Protein AF-A0A954K3K3-F1 (afdb_monomer_lite)

Secondary structure (DSSP, 8-state):
------HHHHHHHHHHHHHHHHHHHHHHHHHHS--SSHHHHHHHHHHTTS----HHHHHHHHHHHHHT---HHHHHHHHHHHHHHHHHHHHHHHHTT-SEETTEE-HHHHT-HHHHHHHHHHHHHHHHHHHHTSS-HHHHHHHHHHHHHHHHHHH-

Sequence (156 aa):
MGDHLTTHDLLARVEELIGGELEQAERVFLSEVSSKHPYVHDVLQHITRFQGKRLRPILLLLSAAATGGIKDSHYVLASVVEMIHLATLVHDDVLDDALIRRHVATVNSRWNNETSVLVGDFLFTHAFHLSASLGDARACRLIGRATNLVCEGELA

pLDDT: mean 93.84, std 7.5, range [43.03, 98.31]

Foldseek 3Di:
DDDPQDPVNVLVVLCVPQVVVVVLLVVLLVVLLADPPVVSRVLSVQLPVLDDPLVQLSVQQVVQCVPPHDDPLSSLLSSLRVLLVSLVVLLVCLVVVPQDHPNGGHPCNVPRNVRSNVSSVVSNVSSLVSCVVPPDCPSSVVVVVVSVVVVVVVVD

Radius of gyration: 16.57 Å; chains: 1; bounding box: 44×44×37 Å

Structure (mmCIF, N/CA/C/O backbone):
data_AF-A0A954K3K3-F1
#
_entry.id   AF-A0A954K3K3-F1
#
loop_
_atom_site.group_PDB
_atom_site.id
_atom_site.type_symbol
_atom_site.label_atom_id
_atom_site.label_alt_id
_atom_site.label_comp_id
_atom_site.label_asym_id
_atom_site.label_entity_id
_atom_site.label_seq_id
_atom_site.pdbx_PDB_ins_code
_atom_site.Cartn_x
_atom_site.Cartn_y
_atom_site.Cartn_z
_atom_site.occupancy
_atom_site.B_iso_or_equiv
_atom_site.auth_seq_id
_atom_site.auth_comp_id
_atom_site.auth_asym_id
_atom_site.auth_atom_id
_atom_site.pdbx_PDB_model_num
ATOM 1 N N . MET A 1 1 ? -25.197 30.707 -3.284 1.00 43.03 1 MET A N 1
ATOM 2 C CA . MET A 1 1 ? -23.811 30.962 -3.719 1.00 43.03 1 MET A CA 1
ATOM 3 C C . MET A 1 1 ? -22.973 29.929 -2.995 1.00 43.03 1 MET A C 1
ATOM 5 O O . MET A 1 1 ? -22.750 30.087 -1.805 1.00 43.03 1 MET A O 1
ATOM 9 N N . GLY A 1 2 ? -22.777 28.770 -3.627 1.00 53.44 2 GLY A N 1
ATOM 10 C CA . GLY A 1 2 ? -22.169 27.612 -2.973 1.00 53.44 2 GLY A CA 1
ATOM 11 C C . GLY A 1 2 ? -20.695 27.890 -2.745 1.00 53.44 2 GLY A C 1
ATOM 12 O O . GLY A 1 2 ? -19.994 28.221 -3.695 1.00 53.44 2 GLY A O 1
ATOM 13 N N . ASP A 1 3 ? -20.268 27.813 -1.494 1.00 62.72 3 ASP A N 1
ATOM 14 C CA . ASP A 1 3 ? -18.866 27.933 -1.125 1.00 62.72 3 ASP A CA 1
ATOM 15 C C . ASP A 1 3 ? -18.119 26.761 -1.778 1.00 62.72 3 ASP A C 1
ATOM 17 O O . ASP A 1 3 ? -18.351 25.592 -1.450 1.00 62.72 3 ASP A O 1
ATOM 21 N N . HIS A 1 4 ? -17.330 27.043 -2.814 1.00 73.25 4 HIS A N 1
ATOM 22 C CA . HIS A 1 4 ? -16.598 26.008 -3.531 1.00 73.25 4 HIS A CA 1
ATOM 23 C C . HIS A 1 4 ? -15.397 25.600 -2.679 1.00 73.25 4 HIS A C 1
ATOM 25 O O . HIS A 1 4 ? -14.363 26.259 -2.727 1.00 73.25 4 HIS A O 1
ATOM 31 N N . LEU A 1 5 ? -15.529 24.510 -1.913 1.00 75.44 5 LEU A N 1
ATOM 32 C CA . LEU A 1 5 ? -14.395 23.911 -1.206 1.00 75.44 5 LEU A CA 1
ATOM 33 C C . LEU A 1 5 ? -13.268 23.610 -2.197 1.00 75.44 5 LEU A C 1
ATOM 35 O O . LEU A 1 5 ? -13.447 22.848 -3.153 1.00 75.44 5 LEU A O 1
ATOM 39 N N . THR A 1 6 ? -12.095 24.182 -1.949 1.00 85.25 6 THR A N 1
ATOM 40 C CA . THR A 1 6 ? -10.897 23.862 -2.717 1.00 85.25 6 THR A CA 1
ATOM 41 C C . THR A 1 6 ? -10.311 22.522 -2.256 1.00 85.25 6 THR A C 1
ATOM 43 O O . THR A 1 6 ? -10.630 22.000 -1.186 1.00 85.25 6 THR A O 1
ATOM 46 N N . THR A 1 7 ? -9.406 21.938 -3.052 1.00 79.19 7 THR A N 1
ATOM 47 C CA . THR A 1 7 ? -8.655 20.740 -2.622 1.00 79.19 7 THR A CA 1
ATOM 48 C C . THR A 1 7 ? -7.848 21.004 -1.350 1.00 79.19 7 THR A C 1
ATOM 50 O O . THR A 1 7 ? -7.714 20.108 -0.521 1.00 79.19 7 THR A O 1
ATOM 53 N N . HIS A 1 8 ? -7.334 22.224 -1.189 1.00 82.06 8 HIS A N 1
ATOM 54 C CA . HIS A 1 8 ? -6.611 22.631 0.009 1.00 82.06 8 HIS A CA 1
ATOM 55 C C . HIS A 1 8 ? -7.526 22.603 1.241 1.00 82.06 8 HIS A C 1
ATOM 57 O O . HIS A 1 8 ? -7.167 22.010 2.254 1.00 82.06 8 HIS A O 1
ATOM 63 N N . ASP A 1 9 ? -8.742 23.142 1.125 1.00 86.88 9 ASP A N 1
ATOM 64 C CA . ASP A 1 9 ? -9.713 23.160 2.229 1.00 86.88 9 ASP A CA 1
ATOM 65 C C . ASP A 1 9 ? -10.150 21.748 2.626 1.00 86.88 9 ASP A C 1
ATOM 67 O O . ASP A 1 9 ? -10.326 21.447 3.804 1.00 86.88 9 ASP A O 1
ATOM 71 N N . LEU A 1 10 ? -10.293 20.849 1.649 1.00 85.62 10 LEU A N 1
ATOM 72 C CA . LEU A 1 10 ? -10.601 19.446 1.920 1.00 85.62 10 LEU A CA 1
ATOM 73 C C . LEU A 1 10 ? -9.469 18.741 2.670 1.00 85.62 10 LEU A C 1
ATOM 75 O O . LEU A 1 10 ? -9.749 18.009 3.615 1.00 85.62 10 LEU A O 1
ATOM 79 N N . LEU A 1 11 ? -8.212 18.958 2.277 1.00 84.62 11 LEU A N 1
ATOM 80 C CA . LEU A 1 11 ? -7.063 18.352 2.954 1.00 84.62 11 LEU A CA 1
ATOM 81 C C . LEU A 1 11 ? -6.908 18.878 4.383 1.00 84.62 11 LEU A C 1
ATOM 83 O O . LEU A 1 11 ? -6.739 18.071 5.290 1.00 84.62 11 LEU A O 1
ATOM 87 N N . ALA A 1 12 ? -7.071 20.186 4.593 1.00 88.06 12 ALA A N 1
ATOM 88 C CA . ALA A 1 12 ? -7.044 20.777 5.930 1.00 88.06 12 ALA A CA 1
ATOM 89 C C . ALA A 1 12 ? -8.122 20.168 6.845 1.00 88.06 12 ALA A C 1
ATOM 91 O O . ALA A 1 12 ? -7.851 19.834 7.994 1.00 88.06 12 ALA A O 1
ATOM 92 N N . ARG A 1 13 ? -9.333 19.939 6.319 1.00 91.56 13 ARG A N 1
ATOM 93 C CA . ARG A 1 13 ? -10.409 19.271 7.073 1.00 91.56 13 ARG A CA 1
ATOM 94 C C . ARG A 1 13 ? -10.115 17.802 7.360 1.00 91.56 13 ARG A C 1
ATOM 96 O O . ARG A 1 13 ? -10.507 17.300 8.405 1.00 91.56 13 ARG A O 1
ATOM 103 N N . VAL A 1 14 ? -9.464 17.091 6.440 1.00 91.31 14 VAL A N 1
ATOM 104 C CA . VAL A 1 14 ? -9.024 15.708 6.691 1.00 91.31 14 VAL A CA 1
ATOM 105 C C . VAL A 1 14 ? -7.995 15.678 7.817 1.00 91.31 14 VAL A C 1
ATOM 107 O O . VAL A 1 14 ? -8.103 14.842 8.709 1.00 91.31 14 VAL A O 1
ATOM 110 N N . GLU A 1 15 ? -7.034 16.596 7.790 1.00 89.50 15 GLU A N 1
ATOM 111 C CA . GLU A 1 15 ? -5.994 16.710 8.811 1.00 89.50 15 GLU A CA 1
ATOM 112 C C . GLU A 1 15 ? -6.582 17.051 10.187 1.00 89.50 15 GLU A C 1
ATOM 114 O O . GLU A 1 15 ? -6.216 16.427 11.179 1.00 89.50 15 GLU A O 1
ATOM 119 N N . GLU A 1 16 ? -7.573 17.944 10.243 1.00 93.38 16 GLU A N 1
ATOM 120 C CA . GLU A 1 16 ? -8.317 18.251 11.471 1.00 93.38 16 GLU A CA 1
ATOM 121 C C . GLU A 1 16 ? -9.074 17.032 12.028 1.00 93.38 16 GLU A C 1
ATOM 123 O O . GLU A 1 16 ? -9.115 16.828 13.240 1.00 93.38 16 GLU A O 1
ATOM 128 N N . LEU A 1 17 ? -9.680 16.216 11.158 1.00 94.31 17 LEU A N 1
ATOM 129 C CA . LEU A 1 17 ? -10.541 15.105 11.575 1.00 94.31 17 LEU A CA 1
ATOM 130 C C . LEU A 1 17 ? -9.778 13.837 11.964 1.00 94.31 17 LEU A C 1
ATOM 132 O O . LEU A 1 17 ? -10.229 13.128 12.860 1.00 94.31 17 LEU A O 1
ATOM 136 N N . ILE A 1 18 ? -8.709 13.503 11.234 1.00 96.31 18 ILE A N 1
ATOM 137 C CA . ILE A 1 18 ? -8.008 12.214 11.355 1.00 96.31 18 ILE A CA 1
ATOM 138 C C . ILE A 1 18 ? -6.479 12.332 11.232 1.00 96.31 18 ILE A C 1
ATOM 140 O O . ILE A 1 18 ? -5.813 11.358 10.876 1.00 96.31 18 ILE A O 1
ATOM 144 N N . GLY A 1 19 ? -5.894 13.514 11.458 1.00 95.56 19 GLY A N 1
ATOM 145 C CA . GLY A 1 19 ? -4.451 13.734 11.299 1.00 95.56 19 GLY A CA 1
ATOM 146 C C . GLY A 1 19 ? -3.599 12.786 12.149 1.00 95.56 19 GLY A C 1
ATOM 147 O O . GLY A 1 19 ? -2.706 12.119 11.627 1.00 95.56 19 GLY A O 1
ATOM 148 N N . GLY A 1 20 ? -3.926 12.639 13.436 1.00 96.94 20 GLY A N 1
ATOM 149 C CA . GLY A 1 20 ? -3.202 11.733 14.338 1.00 96.94 20 GLY A CA 1
ATOM 150 C C . GLY A 1 20 ? -3.337 10.257 13.943 1.00 96.94 20 GLY A C 1
ATOM 151 O O . GLY A 1 20 ? -2.386 9.479 14.039 1.00 96.94 20 GLY A O 1
ATOM 152 N N . GLU A 1 21 ? -4.505 9.869 13.443 1.00 97.81 21 GLU A N 1
ATOM 153 C CA . GLU A 1 21 ? -4.800 8.526 12.954 1.00 97.81 21 GLU A CA 1
ATOM 154 C C . GLU A 1 21 ? -4.080 8.216 11.640 1.00 97.81 21 GLU A C 1
ATOM 156 O O . GLU A 1 21 ? -3.617 7.089 11.447 1.00 97.81 21 GLU A O 1
ATOM 161 N N . LEU A 1 22 ? -3.930 9.208 10.759 1.00 96.31 22 LEU A N 1
ATOM 162 C CA . LEU A 1 22 ? -3.123 9.089 9.546 1.00 96.31 22 LEU A CA 1
ATOM 163 C C . LEU A 1 22 ? -1.648 8.906 9.877 1.00 96.31 22 LEU A C 1
ATOM 165 O O . LEU A 1 22 ? -1.009 8.026 9.303 1.00 96.31 22 LEU A O 1
ATOM 169 N N . GLU A 1 23 ? -1.114 9.667 10.831 1.00 96.50 23 GLU A N 1
ATOM 170 C CA . GLU A 1 23 ? 0.257 9.459 11.296 1.00 96.50 23 GLU A CA 1
ATOM 171 C C . GLU A 1 23 ? 0.450 8.066 11.903 1.00 96.50 23 GLU A C 1
ATOM 173 O O . GLU A 1 23 ? 1.482 7.428 11.692 1.00 96.50 23 GLU A O 1
ATOM 178 N N . GLN A 1 24 ? -0.538 7.566 12.651 1.00 98.00 24 GLN A N 1
ATOM 179 C CA . GLN A 1 24 ? -0.481 6.221 13.215 1.00 98.00 24 GLN A CA 1
ATOM 180 C C . GLN A 1 24 ? -0.509 5.148 12.120 1.00 98.00 24 GLN A C 1
ATOM 182 O O . GLN A 1 24 ? 0.276 4.202 12.180 1.00 98.00 24 GLN A O 1
ATOM 187 N N . ALA A 1 25 ? -1.357 5.303 11.102 1.00 97.50 25 ALA A N 1
ATOM 188 C CA . ALA A 1 25 ? -1.380 4.412 9.947 1.00 97.50 25 ALA A CA 1
ATOM 189 C C . ALA A 1 25 ? -0.064 4.463 9.151 1.00 97.50 25 ALA A C 1
ATOM 191 O O . ALA A 1 25 ? 0.434 3.416 8.744 1.00 97.50 25 ALA A O 1
ATOM 192 N N . GLU A 1 26 ? 0.538 5.644 8.980 1.00 95.75 26 GLU A N 1
ATOM 193 C CA . GLU A 1 26 ? 1.841 5.806 8.322 1.00 95.75 26 GLU A CA 1
ATOM 194 C C . GLU A 1 26 ? 2.956 5.119 9.122 1.00 95.75 26 GLU A C 1
ATOM 196 O O . GLU A 1 26 ? 3.796 4.437 8.540 1.00 95.75 26 GLU A O 1
ATOM 201 N N . ARG A 1 27 ? 2.943 5.213 10.460 1.00 97.25 27 ARG A N 1
ATOM 202 C CA . ARG A 1 27 ? 3.890 4.475 11.312 1.00 97.25 27 ARG A CA 1
ATOM 203 C C . ARG A 1 27 ? 3.780 2.966 11.108 1.00 97.25 27 ARG A C 1
ATOM 205 O O . ARG A 1 27 ? 4.808 2.314 10.948 1.00 97.25 27 ARG A O 1
ATOM 212 N N . VAL A 1 28 ? 2.556 2.430 11.071 1.00 97.75 28 VAL A N 1
ATOM 213 C CA . VAL A 1 28 ? 2.317 1.006 10.783 1.00 97.75 28 VAL A CA 1
ATOM 214 C C . VAL A 1 28 ? 2.804 0.658 9.375 1.00 97.75 28 VAL A C 1
ATOM 216 O O . VAL A 1 28 ? 3.533 -0.311 9.198 1.00 97.75 28 VAL A O 1
ATOM 219 N N . PHE A 1 29 ? 2.477 1.469 8.370 1.00 97.25 29 PHE A N 1
ATOM 220 C CA . PHE A 1 29 ? 2.935 1.261 6.996 1.00 97.25 29 PHE A CA 1
ATOM 221 C C . PHE A 1 29 ? 4.461 1.200 6.892 1.00 97.25 29 PHE A C 1
ATOM 223 O O . PHE A 1 29 ? 5.002 0.238 6.355 1.00 97.25 29 PHE A O 1
ATOM 230 N N . LEU A 1 30 ? 5.172 2.175 7.455 1.00 95.81 30 LEU A N 1
ATOM 231 C CA . LEU A 1 30 ? 6.631 2.215 7.395 1.00 95.81 30 LEU A CA 1
ATOM 232 C C . LEU A 1 30 ? 7.287 1.067 8.173 1.00 95.81 30 LEU A C 1
ATOM 234 O O . LEU A 1 30 ? 8.336 0.580 7.750 1.00 95.81 30 LEU A O 1
ATOM 238 N N . SER A 1 31 ? 6.688 0.607 9.279 1.00 96.00 31 SER A N 1
ATOM 239 C CA . SER A 1 31 ? 7.202 -0.568 9.991 1.00 96.00 31 SER A CA 1
ATOM 240 C C . SER A 1 31 ? 7.018 -1.858 9.192 1.00 96.00 31 SER A C 1
ATOM 242 O O . SER A 1 31 ? 7.912 -2.704 9.191 1.00 96.00 31 SER A O 1
ATOM 244 N N . GLU A 1 32 ? 5.895 -1.988 8.484 1.00 96.31 32 GLU A N 1
ATOM 245 C CA . GLU A 1 32 ? 5.563 -3.182 7.702 1.00 96.31 32 GLU A CA 1
ATOM 246 C C . GLU A 1 32 ? 6.286 -3.225 6.349 1.00 96.31 32 GLU A C 1
ATOM 248 O O . GLU A 1 32 ? 6.648 -4.295 5.864 1.00 96.31 32 GLU A O 1
ATOM 253 N N . VAL A 1 33 ? 6.583 -2.066 5.758 1.00 95.25 33 VAL A N 1
ATOM 254 C CA . VAL A 1 33 ? 7.369 -1.934 4.521 1.00 95.25 33 VAL A CA 1
ATOM 255 C C . VAL A 1 33 ? 8.859 -1.839 4.867 1.00 95.25 33 VAL A C 1
ATOM 257 O O . VAL A 1 33 ? 9.577 -0.903 4.513 1.00 95.25 33 VAL A O 1
ATOM 260 N N . SER A 1 34 ? 9.344 -2.840 5.601 1.00 93.88 34 SER A N 1
ATOM 261 C CA . SER A 1 34 ? 10.745 -2.955 5.991 1.00 93.88 34 SER A CA 1
ATOM 262 C C . SER A 1 34 ? 11.219 -4.409 5.955 1.00 93.88 34 SER A C 1
ATOM 264 O O . SER A 1 34 ? 10.444 -5.353 6.070 1.00 93.88 34 SER A O 1
ATOM 266 N N . SER A 1 35 ? 12.524 -4.609 5.766 1.00 94.56 35 SER A N 1
ATOM 267 C CA . SER A 1 35 ? 13.141 -5.938 5.782 1.00 94.56 35 SER A CA 1
ATOM 268 C C . SER A 1 35 ? 14.497 -5.897 6.474 1.00 94.56 35 SER A C 1
ATOM 270 O O . SER A 1 35 ? 15.195 -4.884 6.434 1.00 94.56 35 SER A O 1
ATOM 272 N N . LYS A 1 36 ? 14.881 -7.019 7.096 1.00 94.50 36 LYS A N 1
ATOM 273 C CA . LYS A 1 36 ? 16.234 -7.233 7.640 1.00 94.50 36 LYS A CA 1
ATOM 274 C C . LYS A 1 36 ? 17.241 -7.611 6.553 1.00 94.50 36 LYS A C 1
ATOM 276 O O . LYS A 1 36 ? 18.442 -7.528 6.787 1.00 94.50 36 LYS A O 1
ATOM 281 N N . HIS A 1 37 ? 16.769 -8.052 5.385 1.00 96.75 37 HIS A N 1
ATOM 282 C CA . HIS A 1 37 ? 17.641 -8.376 4.266 1.00 96.75 37 HIS A CA 1
ATOM 283 C C . HIS A 1 37 ? 18.078 -7.075 3.570 1.00 96.75 37 HIS A C 1
ATOM 285 O O . HIS A 1 37 ? 17.208 -6.384 3.038 1.00 96.75 37 HIS A O 1
ATOM 291 N N . PRO A 1 38 ? 19.384 -6.744 3.500 1.00 96.62 38 PRO A N 1
ATOM 292 C CA . PRO A 1 38 ? 19.843 -5.428 3.042 1.00 96.62 38 PRO A CA 1
ATOM 293 C C . PRO A 1 38 ? 19.347 -5.037 1.647 1.00 96.62 38 PRO A C 1
ATOM 295 O O . PRO A 1 38 ? 18.889 -3.919 1.448 1.00 96.62 38 PRO A O 1
ATOM 298 N N . TYR A 1 39 ? 19.376 -5.976 0.697 1.00 96.06 39 TYR A N 1
ATOM 299 C CA . TYR A 1 39 ? 18.896 -5.719 -0.664 1.00 96.06 39 TYR A CA 1
ATOM 300 C C . TYR A 1 39 ? 17.391 -5.410 -0.711 1.00 96.06 39 TYR A C 1
ATOM 302 O O . TYR A 1 39 ? 16.986 -4.401 -1.273 1.00 96.06 39 TYR A O 1
ATOM 310 N N . VAL A 1 40 ? 16.563 -6.236 -0.062 1.00 95.81 40 VAL A N 1
ATOM 311 C CA . VAL A 1 40 ? 15.109 -6.023 0.003 1.00 95.81 40 VAL A CA 1
ATOM 312 C C . VAL A 1 40 ? 14.804 -4.710 0.720 1.00 95.81 40 VAL A C 1
ATOM 314 O O . VAL A 1 40 ? 13.950 -3.955 0.275 1.00 95.81 40 VAL A O 1
ATOM 317 N N . HIS A 1 41 ? 15.533 -4.403 1.795 1.00 96.12 41 HIS A N 1
ATOM 318 C CA . HIS A 1 41 ? 15.407 -3.136 2.503 1.00 96.12 41 HIS A CA 1
ATOM 319 C C . HIS A 1 41 ? 15.647 -1.934 1.582 1.00 96.12 41 HIS A C 1
ATOM 321 O O . HIS A 1 41 ? 14.833 -1.018 1.585 1.00 96.12 41 HIS A O 1
ATOM 327 N N . ASP A 1 42 ? 16.712 -1.941 0.774 1.00 97.38 42 ASP A N 1
ATOM 328 C CA . ASP A 1 42 ? 17.020 -0.838 -0.150 1.00 97.38 42 ASP A CA 1
ATOM 329 C C . ASP A 1 42 ? 15.903 -0.625 -1.186 1.00 97.38 42 ASP A C 1
ATOM 331 O O . ASP A 1 42 ? 15.460 0.504 -1.405 1.00 97.38 42 ASP A O 1
ATOM 335 N N . VAL A 1 43 ? 15.365 -1.712 -1.755 1.00 97.69 43 VAL A N 1
ATOM 336 C CA . VAL A 1 43 ? 14.236 -1.629 -2.699 1.00 97.69 43 VAL A CA 1
ATOM 337 C C . VAL A 1 43 ? 12.980 -1.080 -2.006 1.00 97.69 43 VAL A C 1
ATOM 339 O O . VAL A 1 43 ? 12.351 -0.157 -2.525 1.00 97.69 43 VAL A O 1
ATOM 342 N N . LEU A 1 44 ? 12.640 -1.577 -0.809 1.00 96.69 44 LEU A N 1
ATOM 343 C CA . LEU A 1 44 ? 11.480 -1.109 -0.036 1.00 96.69 44 LEU A CA 1
ATOM 344 C C . LEU A 1 44 ? 11.606 0.375 0.365 1.00 96.69 44 LEU A C 1
ATOM 346 O O . LEU A 1 44 ? 10.648 1.137 0.248 1.00 96.69 44 LEU A O 1
ATOM 350 N N . GLN A 1 45 ? 12.799 0.818 0.772 1.00 95.75 45 GLN A N 1
ATOM 351 C CA . GLN A 1 45 ? 13.081 2.224 1.091 1.00 95.75 45 GLN A CA 1
ATOM 352 C C . GLN A 1 45 ? 13.037 3.145 -0.130 1.00 95.75 45 GLN A C 1
ATOM 354 O O . GLN A 1 45 ? 12.861 4.359 0.001 1.00 95.75 45 GLN A O 1
ATOM 359 N N . HIS A 1 46 ? 13.242 2.603 -1.327 1.00 96.56 46 HIS A N 1
ATOM 360 C CA . HIS A 1 46 ? 13.126 3.371 -2.557 1.00 96.56 46 HIS A CA 1
ATOM 361 C C . HIS A 1 46 ? 11.663 3.586 -2.944 1.00 96.56 46 HIS A C 1
ATOM 363 O O . HIS A 1 46 ? 11.270 4.720 -3.214 1.00 96.56 46 HIS A O 1
ATOM 369 N N . ILE A 1 47 ? 10.834 2.540 -2.901 1.00 94.69 47 ILE A N 1
ATOM 370 C CA . ILE A 1 47 ? 9.416 2.637 -3.286 1.00 94.69 47 ILE A CA 1
ATOM 371 C C . ILE A 1 47 ? 8.575 3.464 -2.305 1.00 94.69 47 ILE A C 1
ATOM 373 O O . ILE A 1 47 ? 7.600 4.093 -2.713 1.00 94.69 47 ILE A O 1
ATOM 377 N N . THR A 1 48 ? 8.967 3.566 -1.029 1.00 93.56 48 THR A N 1
ATOM 378 C CA . THR A 1 48 ? 8.288 4.452 -0.061 1.00 93.56 48 THR A CA 1
ATOM 379 C C . THR A 1 48 ? 8.412 5.936 -0.430 1.00 93.56 48 THR A C 1
ATOM 381 O O . THR A 1 48 ? 7.605 6.754 0.015 1.00 93.56 48 THR A O 1
ATOM 384 N N . ARG A 1 49 ? 9.367 6.297 -1.302 1.00 92.00 49 ARG A N 1
ATOM 385 C CA . ARG A 1 49 ? 9.551 7.660 -1.831 1.00 92.00 49 ARG A CA 1
ATOM 386 C C . ARG A 1 49 ? 8.543 8.025 -2.907 1.00 92.00 49 ARG A C 1
ATOM 388 O O . ARG A 1 49 ? 8.454 9.196 -3.265 1.00 92.00 49 ARG A O 1
ATOM 395 N N . PHE A 1 50 ? 7.751 7.074 -3.402 1.00 88.44 50 PHE A N 1
ATOM 396 C CA . PHE A 1 50 ? 6.661 7.344 -4.337 1.00 88.44 50 PHE A CA 1
ATOM 397 C C . PHE A 1 50 ? 5.488 8.045 -3.636 1.00 88.44 50 PHE A C 1
ATOM 399 O O . PHE A 1 50 ? 4.342 7.754 -3.948 1.00 88.44 50 PHE A O 1
ATOM 406 N N . GLN A 1 51 ? 5.727 8.949 -2.682 1.00 75.06 51 GLN A N 1
ATOM 407 C CA . GLN A 1 51 ? 4.710 9.544 -1.817 1.00 75.06 51 GLN A CA 1
ATOM 408 C C . GLN A 1 51 ? 3.564 10.163 -2.618 1.00 75.06 51 GLN A C 1
ATOM 410 O O . GLN A 1 51 ? 3.762 10.846 -3.621 1.00 75.06 51 GLN A O 1
ATOM 415 N N . GLY A 1 52 ? 2.339 9.888 -2.183 1.00 81.56 52 GLY A N 1
ATOM 416 C CA . GLY A 1 52 ? 1.121 10.404 -2.793 1.00 81.56 52 GLY A CA 1
ATOM 417 C C . GLY A 1 52 ? 0.231 11.080 -1.774 1.00 81.56 52 GLY A C 1
ATOM 418 O O . GLY A 1 52 ? 0.575 11.219 -0.611 1.00 81.56 52 GLY A O 1
ATOM 419 N N . LYS A 1 53 ? -0.980 11.427 -2.203 1.00 86.88 53 LYS A N 1
ATOM 420 C CA . LYS A 1 53 ? -1.984 12.088 -1.357 1.00 86.88 53 LYS A CA 1
ATOM 421 C C . LYS A 1 53 ? -2.603 11.181 -0.277 1.00 86.88 53 LYS A C 1
ATOM 423 O O . LYS A 1 53 ? -3.554 11.602 0.363 1.00 86.88 53 LYS A O 1
ATOM 428 N N . ARG A 1 54 ? -2.151 9.923 -0.148 1.00 90.38 54 ARG A N 1
ATOM 429 C CA . ARG A 1 54 ? -2.666 8.905 0.796 1.00 90.38 54 ARG A CA 1
ATOM 430 C C . ARG A 1 54 ? -4.200 8.764 0.812 1.00 90.38 54 ARG A C 1
ATOM 432 O O . ARG A 1 54 ? -4.800 8.448 1.834 1.00 90.38 54 ARG A O 1
ATOM 439 N N . LEU A 1 55 ? -4.858 8.966 -0.336 1.00 94.25 55 LEU A N 1
ATOM 440 C CA . LEU A 1 55 ? -6.326 9.002 -0.413 1.00 94.25 55 LEU A CA 1
ATOM 441 C C . LEU A 1 55 ? -6.988 7.698 0.045 1.00 94.25 55 LEU A C 1
ATOM 443 O O . LEU A 1 55 ? -8.070 7.735 0.619 1.00 94.25 55 LEU A O 1
ATOM 447 N N . ARG A 1 56 ? -6.355 6.545 -0.196 1.00 96.44 56 ARG A N 1
ATOM 448 C CA . ARG A 1 56 ? -6.934 5.243 0.153 1.00 96.44 56 ARG A CA 1
ATOM 449 C C . ARG A 1 56 ? -6.939 5.001 1.676 1.00 96.44 56 ARG A C 1
ATOM 451 O O . ARG A 1 56 ? -8.019 4.715 2.194 1.00 96.44 56 ARG A O 1
ATOM 458 N N . PRO A 1 57 ? -5.825 5.206 2.412 1.00 96.88 57 PRO A N 1
ATOM 459 C CA . PRO A 1 57 ? -5.834 5.281 3.876 1.00 96.88 57 PRO A CA 1
ATOM 460 C C . PRO A 1 57 ? -6.846 6.279 4.441 1.00 96.88 57 PRO A C 1
ATOM 462 O O . PRO A 1 57 ? -7.612 5.927 5.335 1.00 96.88 57 PRO A O 1
ATOM 465 N N . ILE A 1 58 ? -6.894 7.498 3.885 1.00 97.12 58 ILE A N 1
ATOM 466 C CA . ILE A 1 58 ? -7.824 8.554 4.317 1.00 97.12 58 ILE A CA 1
ATOM 467 C C . ILE A 1 58 ? -9.272 8.066 4.235 1.00 97.12 58 ILE A C 1
ATOM 469 O O . ILE A 1 58 ? -10.014 8.164 5.210 1.00 97.12 58 ILE A O 1
ATOM 473 N N . LEU A 1 59 ? -9.674 7.497 3.095 1.00 97.00 59 LEU A N 1
ATOM 474 C CA . LEU A 1 59 ? -11.036 7.000 2.900 1.00 97.00 59 LEU A CA 1
ATOM 475 C C . LEU A 1 59 ? -11.395 5.886 3.886 1.00 97.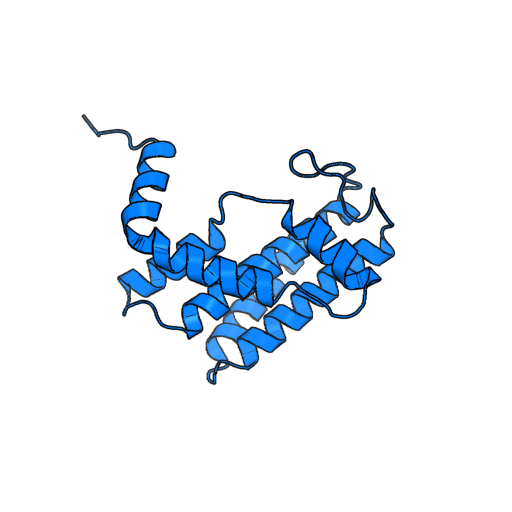00 59 LEU A C 1
ATOM 477 O O . LEU A 1 59 ? -12.516 5.865 4.398 1.00 97.00 59 LEU A O 1
ATOM 481 N N . LEU A 1 60 ? -10.457 4.984 4.180 1.00 97.50 60 LEU A N 1
ATOM 482 C CA . LEU A 1 60 ? -10.675 3.911 5.145 1.00 97.50 60 LEU A CA 1
ATOM 483 C C . LEU A 1 60 ? -10.894 4.464 6.558 1.00 97.50 60 LEU A C 1
ATOM 485 O O . LEU A 1 60 ? -11.873 4.101 7.213 1.00 97.50 60 LEU A O 1
ATOM 489 N N . LEU A 1 61 ? -10.014 5.358 7.015 1.00 98.19 61 LEU A N 1
ATOM 490 C CA . LEU A 1 61 ? -10.078 5.929 8.361 1.00 98.19 61 LEU A CA 1
ATOM 491 C C . LEU A 1 61 ? -11.312 6.818 8.550 1.00 98.19 61 LEU A C 1
ATOM 493 O O . LEU A 1 61 ? -12.003 6.679 9.558 1.00 98.19 61 LEU A O 1
ATOM 497 N N . LEU A 1 62 ? -11.659 7.650 7.563 1.00 97.62 62 LEU A N 1
ATOM 498 C CA . LEU A 1 62 ? -12.896 8.439 7.593 1.00 97.62 62 LEU A CA 1
ATOM 499 C C . LEU A 1 62 ? -14.141 7.544 7.636 1.00 97.62 62 LEU A C 1
ATOM 501 O O . LEU A 1 62 ? -15.082 7.833 8.374 1.00 97.62 62 LEU A O 1
ATOM 505 N N . SER A 1 63 ? -14.144 6.434 6.889 1.00 97.31 63 SER A N 1
ATOM 506 C CA . SER A 1 63 ? -15.254 5.471 6.915 1.00 97.31 63 SER A CA 1
ATOM 507 C C . SER A 1 63 ? -15.405 4.822 8.291 1.00 97.31 63 SER A C 1
ATOM 509 O O . SER A 1 63 ? -16.523 4.689 8.788 1.00 97.31 63 SER A O 1
ATOM 511 N N . ALA A 1 64 ? -14.296 4.453 8.938 1.00 97.06 64 ALA A N 1
ATOM 512 C CA . ALA A 1 64 ? -14.306 3.931 10.303 1.00 97.06 64 ALA A CA 1
ATOM 513 C C . ALA A 1 64 ? -14.807 4.981 11.310 1.00 97.06 64 ALA A C 1
ATOM 515 O O . ALA A 1 64 ? -15.723 4.699 12.087 1.00 97.06 64 ALA A O 1
ATOM 516 N N . ALA A 1 65 ? -14.281 6.210 11.247 1.00 97.06 65 ALA A N 1
ATOM 517 C CA . ALA A 1 65 ? -14.722 7.325 12.085 1.00 97.06 65 ALA A CA 1
ATOM 518 C C . ALA A 1 65 ? -16.236 7.569 11.966 1.00 97.06 65 ALA A C 1
ATOM 520 O O . ALA A 1 65 ? -16.916 7.716 12.978 1.00 97.06 65 ALA A O 1
ATOM 521 N N . ALA A 1 66 ? -16.779 7.521 10.746 1.00 97.06 66 ALA A N 1
ATOM 522 C CA . ALA A 1 66 ? -18.195 7.766 10.481 1.00 97.06 66 ALA A CA 1
ATOM 523 C C . ALA A 1 66 ? -19.139 6.619 10.895 1.00 97.06 66 ALA A C 1
ATOM 525 O O . ALA A 1 66 ? -20.330 6.860 11.085 1.00 97.06 66 ALA A O 1
ATOM 526 N N . THR A 1 67 ? -18.654 5.376 11.007 1.00 95.75 67 THR A N 1
ATOM 527 C CA . THR A 1 67 ? -19.521 4.185 11.169 1.00 95.75 67 THR A CA 1
ATOM 528 C C . THR A 1 67 ? -19.400 3.473 12.514 1.00 95.75 67 THR A C 1
ATOM 530 O O . THR A 1 67 ? -20.232 2.623 12.828 1.00 95.75 67 THR A O 1
ATOM 533 N N . GLY A 1 68 ? -18.403 3.806 13.332 1.00 92.75 68 GLY A N 1
ATOM 534 C CA . GLY A 1 68 ? -18.251 3.179 14.649 1.00 92.75 68 GLY A CA 1
ATOM 535 C C . GLY A 1 68 ? -16.953 3.486 15.389 1.00 92.75 68 GLY A C 1
ATOM 536 O O . GLY A 1 68 ? -16.645 2.797 16.363 1.00 92.75 68 GLY A O 1
ATOM 537 N N . GLY A 1 69 ? -16.199 4.487 14.935 1.00 96.31 69 GLY A N 1
ATOM 538 C CA . GLY A 1 69 ? -14.921 4.879 15.512 1.00 96.31 69 GLY A CA 1
ATOM 539 C C . GLY A 1 69 ? -13.729 4.106 14.947 1.00 96.31 69 GLY A C 1
ATOM 540 O O . GLY A 1 69 ? -13.834 2.982 14.443 1.00 96.31 69 GLY A O 1
ATOM 541 N N . ILE A 1 70 ? -12.563 4.738 15.048 1.00 97.62 70 ILE A N 1
ATOM 542 C CA . ILE A 1 70 ? -11.282 4.168 14.632 1.00 97.62 70 ILE A CA 1
ATOM 543 C C . ILE A 1 70 ? -10.764 3.226 15.735 1.00 97.62 70 ILE A C 1
ATOM 545 O O . ILE A 1 70 ? -11.031 3.409 16.919 1.00 97.62 70 ILE A O 1
ATOM 549 N N . LYS A 1 71 ? -10.079 2.157 15.324 1.00 96.25 71 LYS A N 1
ATOM 550 C CA . LYS A 1 71 ? -9.570 1.058 16.158 1.00 96.25 71 LYS A CA 1
ATOM 551 C C . LYS A 1 71 ? -8.224 0.632 15.587 1.00 96.25 71 LYS A C 1
ATOM 553 O O . LYS A 1 71 ? -7.980 0.876 14.407 1.00 96.25 71 LYS A O 1
ATOM 558 N N . ASP A 1 72 ? -7.421 -0.092 16.357 1.00 95.88 72 ASP A N 1
ATOM 559 C CA . ASP A 1 72 ? -6.085 -0.516 15.915 1.00 95.88 72 ASP A CA 1
ATOM 560 C C . ASP A 1 72 ? -6.104 -1.330 14.612 1.00 95.88 72 ASP A C 1
ATOM 562 O O . ASP A 1 72 ? -5.257 -1.143 13.739 1.00 95.88 72 ASP A O 1
ATOM 566 N N . SER A 1 73 ? -7.138 -2.157 14.414 1.00 96.25 73 SER A N 1
ATOM 567 C CA . SER A 1 73 ? -7.343 -2.898 13.165 1.00 96.25 73 SER A CA 1
ATOM 568 C C . SER A 1 73 ? -7.474 -1.986 11.942 1.00 96.25 73 SER A C 1
ATOM 570 O O . SER A 1 73 ? -7.095 -2.382 10.845 1.00 96.25 73 SER A O 1
ATOM 572 N N . HIS A 1 74 ? -7.994 -0.766 12.098 1.00 97.56 74 HIS A N 1
ATOM 573 C CA . HIS A 1 74 ? -8.132 0.190 11.001 1.00 97.56 74 HIS A CA 1
ATOM 574 C C . HIS A 1 74 ? -6.788 0.800 10.586 1.00 97.56 74 HIS A C 1
ATOM 576 O O . HIS A 1 74 ? -6.605 1.040 9.398 1.00 97.56 74 HIS A O 1
ATOM 582 N N . TYR A 1 75 ? -5.826 0.977 11.500 1.00 98.12 75 TYR A N 1
ATOM 583 C CA . TYR A 1 75 ? -4.467 1.403 11.129 1.00 98.12 75 TYR A CA 1
ATOM 584 C C . TYR A 1 75 ? -3.752 0.322 10.316 1.00 98.12 75 TYR A C 1
ATOM 586 O O . TYR A 1 75 ? -3.145 0.618 9.287 1.00 98.12 75 TYR A O 1
ATOM 594 N N . VAL A 1 76 ? -3.896 -0.945 10.726 1.00 97.56 76 VAL A N 1
ATOM 595 C CA . VAL A 1 76 ? -3.369 -2.089 9.967 1.00 97.56 76 VAL A CA 1
ATOM 596 C C . VAL A 1 76 ? -4.032 -2.171 8.594 1.00 97.56 76 VAL A C 1
ATOM 598 O O . VAL A 1 76 ? -3.339 -2.280 7.588 1.00 97.56 76 VAL A O 1
ATOM 601 N N . LEU A 1 77 ? -5.361 -2.057 8.510 1.00 97.88 77 LEU A N 1
ATOM 602 C CA . LEU A 1 77 ? -6.060 -2.100 7.223 1.00 97.88 77 LEU A CA 1
ATOM 603 C C . LEU A 1 77 ? -5.732 -0.903 6.320 1.00 97.88 77 LEU A C 1
ATOM 605 O O . LEU A 1 77 ? -5.639 -1.077 5.108 1.00 97.88 77 LEU A O 1
ATOM 609 N N . ALA A 1 78 ? -5.526 0.291 6.879 1.00 98.00 78 ALA A N 1
ATOM 610 C CA . ALA A 1 78 ? -5.068 1.454 6.122 1.00 98.00 78 ALA A CA 1
ATOM 611 C C . ALA A 1 78 ? -3.684 1.202 5.500 1.00 98.00 78 ALA A C 1
ATOM 613 O O . ALA A 1 78 ? -3.498 1.469 4.312 1.00 98.00 78 ALA A O 1
ATOM 614 N N . SER A 1 79 ? -2.758 0.617 6.269 1.00 97.25 79 SER A N 1
ATOM 615 C CA . SER A 1 79 ? -1.451 0.170 5.771 1.00 97.25 79 SER A CA 1
ATOM 616 C C . SER A 1 79 ? -1.593 -0.879 4.661 1.00 97.25 79 SER A C 1
ATOM 618 O O . SER A 1 79 ? -1.048 -0.698 3.576 1.00 97.25 79 SER A O 1
ATOM 620 N N . VAL A 1 80 ? -2.408 -1.918 4.874 1.00 97.81 80 VAL A N 1
ATOM 621 C CA . VAL A 1 80 ? -2.675 -2.988 3.893 1.00 97.81 80 VAL A CA 1
ATOM 622 C C . VAL A 1 80 ? -3.168 -2.431 2.558 1.00 97.81 80 VAL A C 1
ATOM 624 O O . VAL A 1 80 ? -2.673 -2.821 1.501 1.00 97.81 80 VAL A O 1
ATOM 627 N N . VAL A 1 81 ? -4.129 -1.506 2.583 1.00 97.69 81 VAL A N 1
ATOM 628 C CA . VAL A 1 81 ? -4.670 -0.909 1.355 1.00 97.69 81 VAL A CA 1
ATOM 629 C C . VAL A 1 81 ? -3.615 -0.063 0.632 1.00 97.69 81 VAL A C 1
ATOM 631 O O . VAL A 1 81 ? -3.552 -0.089 -0.598 1.00 97.69 81 VAL A O 1
ATOM 634 N N . GLU A 1 82 ? -2.772 0.670 1.362 1.00 97.69 82 GLU A N 1
ATOM 635 C CA . GLU A 1 82 ? -1.694 1.454 0.751 1.00 97.69 82 GLU A CA 1
ATOM 636 C C . GLU A 1 82 ? -0.557 0.573 0.219 1.00 97.69 82 GLU A C 1
ATOM 638 O O . GLU A 1 82 ? 0.007 0.880 -0.827 1.00 97.69 82 GLU A O 1
ATOM 643 N N . MET A 1 83 ? -0.253 -0.550 0.875 1.00 97.38 83 MET A N 1
ATOM 644 C CA . MET A 1 83 ? 0.703 -1.539 0.371 1.00 97.38 83 MET A CA 1
ATOM 645 C C . MET A 1 83 ? 0.235 -2.152 -0.944 1.00 97.38 83 MET A C 1
ATOM 647 O O . MET A 1 83 ? 1.021 -2.240 -1.881 1.00 97.38 83 MET A O 1
ATOM 651 N N . ILE A 1 84 ? -1.045 -2.523 -1.036 1.00 97.75 84 ILE A N 1
ATOM 652 C CA . ILE A 1 84 ? -1.637 -3.022 -2.283 1.00 97.75 84 ILE A CA 1
ATOM 653 C C . ILE A 1 84 ? -1.571 -1.947 -3.361 1.00 97.75 84 ILE A C 1
ATOM 655 O O . ILE A 1 84 ? -1.163 -2.232 -4.478 1.00 97.75 84 ILE A O 1
ATOM 659 N N . HIS A 1 85 ? -1.908 -0.699 -3.029 1.00 96.94 85 HIS A N 1
ATOM 660 C CA . HIS A 1 85 ? -1.764 0.400 -3.978 1.00 96.94 85 HIS A CA 1
ATOM 661 C C . HIS A 1 85 ? -0.322 0.561 -4.468 1.00 96.94 85 HIS A C 1
ATOM 663 O O . HIS A 1 85 ? -0.100 0.764 -5.658 1.00 96.94 85 HIS A O 1
ATOM 669 N N . LEU A 1 86 ? 0.656 0.491 -3.567 1.00 96.38 86 LEU A N 1
ATOM 670 C CA . LEU A 1 86 ? 2.059 0.600 -3.937 1.00 96.38 86 LEU A CA 1
ATOM 671 C C . LEU A 1 86 ? 2.506 -0.585 -4.801 1.00 96.38 86 LEU A C 1
ATOM 673 O O . LEU A 1 86 ? 3.251 -0.377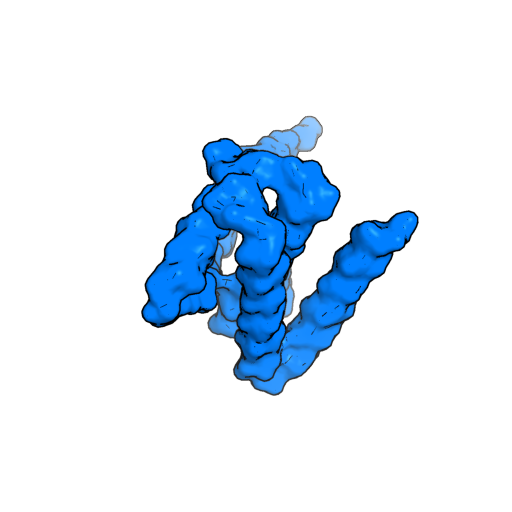 -5.752 1.00 96.38 86 LEU A O 1
ATOM 677 N N . ALA A 1 87 ? 2.014 -1.792 -4.514 1.00 96.94 87 ALA A N 1
ATOM 678 C CA . ALA A 1 87 ? 2.270 -2.978 -5.320 1.00 96.94 87 ALA A CA 1
ATOM 679 C C . ALA A 1 87 ? 1.764 -2.803 -6.756 1.00 96.94 87 ALA A C 1
ATOM 681 O O . ALA A 1 87 ? 2.539 -3.014 -7.686 1.00 96.94 87 ALA A O 1
ATOM 682 N N . THR A 1 88 ? 0.519 -2.335 -6.939 1.00 96.12 88 THR A N 1
ATOM 683 C CA . THR A 1 88 ? -0.016 -2.100 -8.290 1.00 96.12 88 THR A CA 1
ATOM 684 C C . THR A 1 88 ? 0.809 -1.054 -9.028 1.00 96.12 88 THR A C 1
ATOM 686 O O . THR A 1 88 ? 1.217 -1.312 -10.142 1.00 96.12 88 THR A O 1
ATOM 689 N N . LEU A 1 89 ? 1.184 0.064 -8.390 1.00 95.88 89 LEU A N 1
ATOM 690 C CA . LEU A 1 89 ? 2.018 1.086 -9.043 1.00 95.88 89 LEU A CA 1
ATOM 691 C C . LEU A 1 89 ? 3.358 0.542 -9.557 1.00 95.88 89 LEU A C 1
ATOM 693 O O . LEU A 1 89 ? 3.825 0.963 -10.611 1.00 95.88 89 LEU A O 1
ATOM 697 N N . VAL A 1 90 ? 3.990 -0.346 -8.788 1.00 96.56 90 VAL A N 1
ATOM 698 C CA . VAL A 1 90 ? 5.276 -0.954 -9.151 1.00 96.56 90 VAL A CA 1
ATOM 699 C C . VAL A 1 90 ? 5.113 -1.966 -10.290 1.00 96.56 90 VAL A C 1
ATOM 701 O O . VAL A 1 90 ? 6.006 -2.090 -11.129 1.00 96.56 90 VAL A O 1
ATOM 704 N N . HIS A 1 91 ? 3.999 -2.698 -10.326 1.00 97.44 91 HIS A N 1
ATOM 705 C CA . HIS A 1 91 ? 3.667 -3.586 -11.442 1.00 97.44 91 HIS A CA 1
ATOM 706 C C . HIS A 1 91 ? 3.301 -2.788 -12.702 1.00 97.44 91 HIS A C 1
ATOM 708 O O . HIS A 1 91 ? 3.848 -3.080 -13.762 1.00 97.44 91 HIS A O 1
ATOM 714 N N . ASP A 1 92 ? 2.496 -1.733 -12.577 1.00 95.75 92 ASP A N 1
ATOM 715 C CA . ASP A 1 92 ? 2.127 -0.825 -13.672 1.00 95.75 92 ASP A CA 1
ATOM 716 C C . ASP A 1 92 ? 3.375 -0.192 -14.304 1.00 95.75 92 ASP A C 1
ATOM 718 O O . ASP A 1 92 ? 3.494 -0.138 -15.521 1.00 95.75 92 ASP A O 1
ATOM 722 N N . ASP A 1 93 ? 4.365 0.211 -13.494 1.00 96.88 93 ASP A N 1
ATOM 723 C CA . ASP A 1 93 ? 5.630 0.762 -14.002 1.00 96.88 93 ASP A CA 1
ATOM 724 C C . ASP A 1 93 ? 6.376 -0.197 -14.950 1.00 96.88 93 ASP A C 1
ATOM 726 O O . ASP A 1 93 ? 7.102 0.261 -15.836 1.00 96.88 93 ASP A O 1
ATOM 730 N N . VAL A 1 94 ? 6.209 -1.515 -14.774 1.00 96.88 94 VAL A N 1
ATOM 731 C CA . VAL A 1 94 ? 6.760 -2.537 -15.680 1.00 96.88 94 VAL A CA 1
ATOM 732 C C . VAL A 1 94 ? 5.919 -2.651 -16.943 1.00 96.88 94 VAL A C 1
ATOM 734 O O . VAL A 1 94 ? 6.483 -2.730 -18.028 1.00 96.88 94 VAL A O 1
ATOM 737 N N . LEU A 1 95 ? 4.592 -2.684 -16.804 1.00 94.38 95 LEU A N 1
ATOM 738 C CA . LEU A 1 95 ? 3.675 -2.813 -17.938 1.00 94.38 95 LEU A CA 1
ATOM 739 C C . LEU A 1 95 ? 3.761 -1.602 -18.879 1.00 94.38 95 LEU A C 1
ATOM 741 O O . LEU A 1 95 ? 3.693 -1.765 -20.095 1.00 94.38 95 LEU A O 1
ATOM 745 N N . ASP A 1 96 ? 3.971 -0.414 -18.312 1.00 95.06 96 ASP A N 1
ATOM 746 C CA . ASP A 1 96 ? 4.047 0.863 -19.025 1.00 95.06 96 ASP A CA 1
ATOM 747 C C . ASP A 1 96 ? 5.469 1.232 -19.497 1.00 95.06 96 ASP A C 1
ATOM 749 O O . ASP A 1 96 ? 5.667 2.317 -20.052 1.00 95.06 96 ASP A O 1
ATOM 753 N N . ASP A 1 97 ? 6.481 0.395 -19.230 1.00 95.31 97 ASP A N 1
ATOM 754 C CA . ASP A 1 97 ? 7.906 0.716 -19.432 1.00 95.31 97 ASP A CA 1
ATOM 755 C C . ASP A 1 97 ? 8.303 2.087 -18.828 1.00 95.31 97 ASP A C 1
ATOM 757 O O . ASP A 1 97 ? 9.121 2.850 -19.362 1.00 95.31 97 ASP A O 1
ATOM 761 N N . ALA A 1 98 ? 7.709 2.436 -17.683 1.00 94.94 98 ALA A N 1
ATOM 762 C CA . ALA A 1 98 ? 7.884 3.740 -17.064 1.00 94.94 98 ALA A CA 1
ATOM 763 C C . ALA A 1 98 ? 9.303 3.890 -16.498 1.00 94.94 98 ALA A C 1
ATOM 765 O O . ALA A 1 98 ? 9.796 3.030 -15.768 1.00 94.94 98 ALA A O 1
ATOM 766 N N . LEU A 1 99 ? 9.955 5.025 -16.778 1.00 95.00 99 LEU A N 1
ATOM 767 C CA . LEU A 1 99 ? 11.295 5.333 -16.254 1.00 95.00 99 LEU A CA 1
ATOM 768 C C . LEU A 1 99 ? 11.273 6.134 -14.945 1.00 95.00 99 LEU A C 1
ATOM 770 O O . LEU A 1 99 ? 12.227 6.077 -14.164 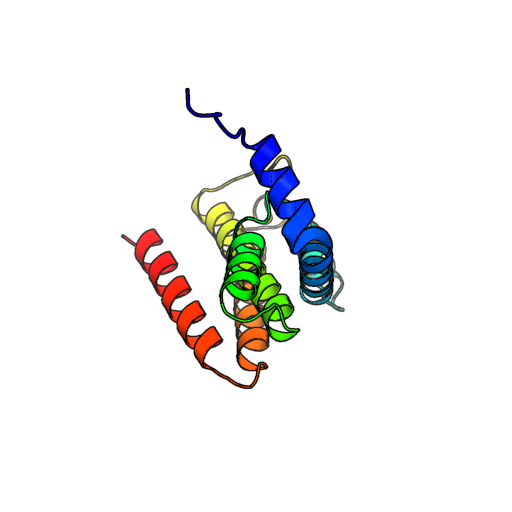1.00 95.00 99 LEU A O 1
ATOM 774 N N . ILE A 1 100 ? 10.219 6.927 -14.728 1.00 94.12 100 ILE A N 1
ATOM 775 C CA . ILE A 1 100 ? 10.087 7.861 -13.604 1.00 94.12 100 ILE A CA 1
ATOM 776 C C . ILE A 1 100 ? 8.653 7.837 -13.073 1.00 94.12 100 ILE A C 1
ATOM 778 O O . ILE A 1 100 ? 7.701 8.008 -13.831 1.00 94.12 100 ILE A O 1
ATOM 782 N N . ARG A 1 101 ? 8.511 7.772 -11.748 1.00 93.75 101 ARG A N 1
ATOM 783 C CA . ARG A 1 101 ? 7.261 7.963 -11.012 1.00 93.75 101 ARG A CA 1
ATOM 784 C C . ARG A 1 101 ? 7.439 9.041 -9.953 1.00 93.75 101 ARG A C 1
ATOM 786 O O . ARG A 1 101 ? 8.298 8.942 -9.084 1.00 93.75 101 ARG A O 1
ATOM 793 N N . ARG A 1 102 ? 6.617 10.097 -10.020 1.00 89.31 102 ARG A N 1
ATOM 794 C CA . ARG A 1 102 ? 6.642 11.231 -9.067 1.00 89.31 102 ARG A CA 1
ATOM 795 C C . ARG A 1 102 ? 8.057 11.801 -8.853 1.00 89.31 102 ARG A C 1
ATOM 797 O O . ARG A 1 102 ? 8.474 12.037 -7.727 1.00 89.31 102 ARG A O 1
ATOM 804 N N . HIS A 1 103 ? 8.787 12.009 -9.953 1.00 91.56 103 HIS A N 1
ATOM 805 C CA . HIS A 1 103 ? 10.177 12.498 -9.976 1.00 91.56 103 HIS A CA 1
ATOM 806 C C . HIS A 1 103 ? 11.232 11.545 -9.382 1.00 91.56 103 HIS A C 1
ATOM 808 O O . HIS A 1 103 ? 12.390 11.930 -9.237 1.00 91.56 103 HIS A O 1
ATOM 814 N N . VAL A 1 104 ? 10.866 10.300 -9.081 1.00 93.56 104 VAL A N 1
ATOM 815 C CA . VAL A 1 104 ? 11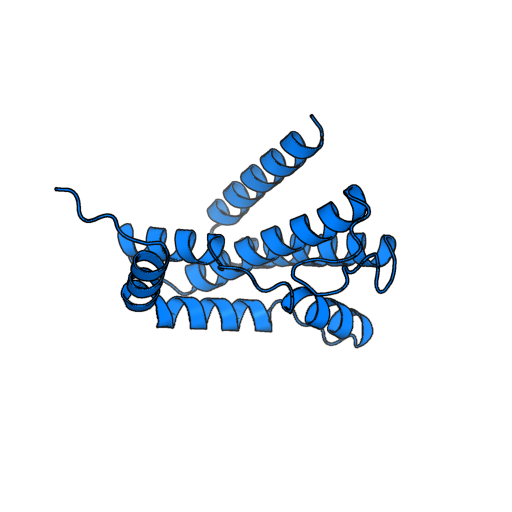.769 9.244 -8.611 1.00 93.56 104 VAL A CA 1
ATOM 816 C C . VAL A 1 104 ? 11.902 8.188 -9.710 1.00 93.56 104 VAL A C 1
ATOM 818 O O . VAL A 1 104 ? 10.922 7.883 -10.380 1.00 93.56 104 VAL A O 1
ATOM 821 N N . ALA A 1 105 ? 13.096 7.626 -9.921 1.00 95.75 105 ALA A N 1
ATOM 822 C CA . ALA A 1 105 ? 13.260 6.496 -10.842 1.00 95.75 105 ALA A CA 1
ATOM 823 C C . ALA A 1 105 ? 12.355 5.328 -10.418 1.00 95.75 105 ALA A C 1
ATOM 825 O O . ALA A 1 105 ? 12.250 5.039 -9.227 1.00 95.75 105 ALA A O 1
ATOM 826 N N . THR A 1 106 ? 11.708 4.657 -11.361 1.00 97.56 106 THR A N 1
ATOM 827 C CA . THR A 1 106 ? 10.916 3.450 -11.078 1.00 97.56 106 THR A CA 1
ATOM 828 C C . THR A 1 106 ? 11.822 2.279 -10.676 1.00 97.56 106 THR A C 1
ATOM 830 O O . THR A 1 106 ? 13.045 2.331 -10.854 1.00 97.56 106 THR A O 1
ATOM 833 N N . VAL A 1 107 ? 11.255 1.218 -10.088 1.00 97.56 107 VAL A N 1
ATOM 834 C CA . VAL A 1 107 ? 12.050 0.048 -9.659 1.00 97.56 107 VAL A CA 1
ATOM 835 C C . VAL A 1 107 ? 12.659 -0.663 -10.866 1.00 97.56 107 VAL A C 1
ATOM 837 O O . VAL A 1 107 ? 13.843 -0.999 -10.834 1.00 97.56 107 VAL A O 1
ATOM 840 N N . ASN A 1 108 ? 11.891 -0.826 -11.944 1.00 97.00 108 ASN A N 1
ATOM 841 C CA . ASN A 1 108 ? 12.364 -1.419 -13.192 1.00 97.00 108 ASN A CA 1
ATOM 842 C C . ASN A 1 108 ? 13.485 -0.611 -13.853 1.00 97.00 108 ASN A C 1
ATOM 844 O O . ASN A 1 108 ? 14.466 -1.196 -14.302 1.00 97.00 108 ASN A O 1
ATOM 848 N N . SER A 1 109 ? 13.387 0.720 -13.842 1.00 97.12 109 SER A N 1
ATOM 849 C CA . SER A 1 109 ? 14.429 1.609 -14.372 1.00 97.12 109 SER A CA 1
ATOM 850 C C . SER A 1 109 ? 15.716 1.576 -13.541 1.00 97.12 109 SER A C 1
ATOM 852 O O . SER A 1 109 ? 16.821 1.636 -14.079 1.00 97.12 109 SER A O 1
ATOM 854 N N . ARG A 1 110 ? 15.595 1.473 -12.211 1.00 97.56 110 ARG A N 1
ATOM 855 C CA . ARG A 1 110 ? 16.746 1.504 -11.298 1.00 97.56 110 ARG A CA 1
ATOM 856 C C . ARG A 1 110 ? 17.429 0.146 -11.111 1.00 97.56 110 ARG A C 1
ATOM 858 O O . ARG A 1 110 ? 18.643 0.122 -10.917 1.00 97.56 110 ARG A O 1
ATOM 865 N N . TRP A 1 111 ? 16.675 -0.951 -11.130 1.00 98.00 111 TRP A N 1
ATOM 866 C CA . TRP A 1 111 ? 17.198 -2.311 -10.972 1.00 98.00 111 TRP A CA 1
ATOM 867 C C . TRP A 1 111 ? 16.942 -3.157 -12.217 1.00 98.00 111 TRP A C 1
ATOM 869 O O . TRP A 1 111 ? 17.877 -3.393 -12.977 1.00 98.00 111 TRP A O 1
ATOM 879 N N . ASN A 1 112 ? 15.714 -3.653 -12.385 1.00 97.94 112 ASN A N 1
ATOM 880 C CA . ASN A 1 112 ? 15.234 -4.423 -13.537 1.00 97.94 112 ASN A CA 1
ATOM 881 C C . ASN A 1 112 ? 13.754 -4.802 -13.341 1.00 97.94 112 ASN A C 1
ATOM 883 O O . ASN A 1 112 ? 13.189 -4.635 -12.252 1.00 97.94 112 ASN A O 1
ATOM 887 N N . ASN A 1 113 ? 13.136 -5.340 -14.394 1.00 98.00 113 ASN A N 1
ATOM 888 C CA . ASN A 1 113 ? 11.749 -5.798 -14.363 1.00 98.00 113 ASN A CA 1
ATOM 889 C C . ASN A 1 113 ? 11.535 -6.904 -13.319 1.00 98.00 113 ASN A C 1
ATOM 891 O O . ASN A 1 113 ? 10.536 -6.857 -12.604 1.00 98.00 113 ASN A O 1
ATOM 895 N N . GLU A 1 114 ? 12.471 -7.853 -13.159 1.00 98.31 114 GLU A N 1
ATOM 896 C CA . GLU A 1 114 ? 12.307 -8.950 -12.192 1.00 98.31 114 GLU A CA 1
ATOM 897 C C . GLU A 1 114 ? 12.200 -8.442 -10.748 1.00 98.31 114 GLU A C 1
ATOM 899 O O . GLU A 1 114 ? 11.352 -8.899 -9.985 1.00 98.31 114 GLU A O 1
ATOM 904 N N . THR A 1 115 ? 13.020 -7.459 -10.376 1.00 98.19 115 THR A N 1
ATOM 905 C CA . THR A 1 115 ? 12.993 -6.836 -9.045 1.00 98.19 115 THR A CA 1
ATOM 906 C C . THR A 1 115 ? 11.668 -6.120 -8.810 1.00 98.19 115 THR A C 1
ATOM 908 O O . THR A 1 115 ? 11.112 -6.202 -7.715 1.00 98.19 115 THR A O 1
ATOM 911 N N . SER A 1 116 ? 11.153 -5.440 -9.837 1.00 98.00 116 SER A N 1
ATOM 912 C CA . SER A 1 116 ? 9.871 -4.733 -9.784 1.00 98.00 116 SER A CA 1
ATOM 913 C C . SER A 1 116 ? 8.708 -5.703 -9.557 1.00 98.00 116 SER A C 1
ATOM 915 O O . SER A 1 116 ? 7.917 -5.521 -8.632 1.00 98.00 116 SER A O 1
ATOM 917 N N . VAL A 1 117 ? 8.656 -6.797 -10.324 1.00 98.19 117 VAL A N 1
ATOM 918 C CA . VAL A 1 117 ? 7.635 -7.842 -10.156 1.00 98.19 117 VAL A CA 1
ATOM 919 C C . VAL A 1 117 ? 7.702 -8.443 -8.750 1.00 98.19 117 VAL A C 1
ATOM 921 O O . VAL A 1 117 ? 6.699 -8.444 -8.037 1.00 98.19 117 VAL A O 1
ATOM 924 N N . LEU A 1 118 ? 8.892 -8.863 -8.306 1.00 98.19 118 LEU A N 1
ATOM 925 C CA . LEU A 1 118 ? 9.067 -9.529 -7.013 1.00 98.19 118 LEU A CA 1
ATOM 926 C C . LEU A 1 118 ? 8.780 -8.621 -5.812 1.00 98.19 118 LEU A C 1
ATOM 928 O O . LEU A 1 118 ? 8.263 -9.104 -4.804 1.00 98.19 118 LEU A O 1
ATOM 932 N N . VAL A 1 119 ? 9.097 -7.322 -5.873 1.00 97.88 119 VAL A N 1
ATOM 933 C CA . VAL A 1 119 ? 8.760 -6.414 -4.765 1.00 97.88 119 VAL A CA 1
ATOM 934 C C . VAL A 1 119 ? 7.263 -6.099 -4.727 1.00 97.88 119 VAL A C 1
ATOM 936 O O . VAL A 1 119 ? 6.701 -5.991 -3.637 1.00 97.88 119 VAL A O 1
ATOM 939 N N . GLY A 1 120 ? 6.592 -6.024 -5.882 1.00 97.75 120 GLY A N 1
ATOM 940 C CA . GLY A 1 120 ? 5.131 -5.947 -5.927 1.00 97.75 120 GLY A CA 1
ATOM 941 C C . GLY A 1 120 ? 4.475 -7.198 -5.330 1.00 97.75 120 GLY A C 1
ATOM 942 O O . GLY A 1 120 ? 3.603 -7.079 -4.470 1.00 97.75 120 GLY A O 1
ATOM 943 N N . ASP A 1 121 ? 4.967 -8.393 -5.669 1.00 98.06 121 ASP A N 1
ATOM 944 C CA . ASP A 1 121 ? 4.489 -9.662 -5.098 1.00 98.06 121 ASP A CA 1
ATOM 945 C C . ASP A 1 121 ? 4.736 -9.740 -3.585 1.00 98.06 121 ASP A C 1
ATOM 947 O O . ASP A 1 121 ? 3.875 -10.179 -2.814 1.00 98.06 121 ASP A O 1
ATOM 951 N N . PHE A 1 122 ? 5.902 -9.271 -3.131 1.00 97.50 122 PHE A N 1
ATOM 952 C CA . PHE A 1 122 ? 6.223 -9.164 -1.710 1.00 97.50 122 PHE A CA 1
ATOM 953 C C . PHE A 1 122 ? 5.214 -8.269 -0.978 1.00 97.50 122 PHE A C 1
ATOM 955 O O . PHE A 1 122 ? 4.684 -8.660 0.061 1.00 97.50 122 PHE A O 1
ATOM 962 N N . LEU A 1 123 ? 4.901 -7.091 -1.525 1.00 97.75 123 LEU A N 1
ATOM 963 C CA . LEU A 1 123 ? 3.916 -6.188 -0.932 1.00 97.75 123 LEU A CA 1
ATOM 964 C C . LEU A 1 123 ? 2.510 -6.796 -0.915 1.00 97.75 123 LEU A C 1
ATOM 966 O O . LEU A 1 123 ? 1.837 -6.715 0.112 1.00 97.75 123 LEU A O 1
ATOM 970 N N . PHE A 1 124 ? 2.076 -7.434 -2.005 1.00 97.12 124 PHE A N 1
ATOM 971 C CA . PHE A 1 124 ? 0.781 -8.116 -2.068 1.00 97.12 124 PHE A CA 1
ATOM 972 C C . PHE A 1 124 ? 0.670 -9.211 -1.006 1.00 97.12 124 PHE A C 1
ATOM 974 O O . PHE A 1 124 ? -0.274 -9.225 -0.213 1.00 97.12 124 PHE A O 1
ATOM 981 N N . THR A 1 125 ? 1.644 -10.119 -0.965 1.00 96.94 125 THR A N 1
ATOM 982 C CA . THR A 1 125 ? 1.640 -11.243 -0.019 1.00 96.94 125 THR A CA 1
ATOM 983 C C . THR A 1 125 ? 1.704 -10.765 1.430 1.00 96.94 125 THR A C 1
ATOM 985 O O . THR A 1 125 ? 0.952 -11.270 2.268 1.00 96.94 125 THR A O 1
ATOM 988 N N . HIS A 1 126 ? 2.515 -9.744 1.723 1.00 97.44 126 HIS A N 1
ATOM 989 C CA . HIS A 1 126 ? 2.601 -9.158 3.061 1.00 97.44 126 HIS A CA 1
ATOM 990 C C . HIS A 1 126 ? 1.301 -8.441 3.464 1.00 97.44 126 HIS A C 1
ATOM 992 O O . HIS A 1 126 ? 0.802 -8.627 4.573 1.00 97.44 126 HIS A O 1
ATOM 998 N N . ALA A 1 127 ? 0.661 -7.715 2.543 1.00 97.56 127 ALA A N 1
ATOM 999 C CA . ALA A 1 127 ? -0.630 -7.073 2.788 1.00 97.56 127 ALA A CA 1
ATOM 1000 C C . ALA A 1 127 ? -1.736 -8.095 3.128 1.00 97.56 127 ALA A C 1
ATOM 1002 O O . ALA A 1 127 ? -2.510 -7.898 4.071 1.00 97.56 127 ALA A O 1
ATOM 1003 N N . PHE A 1 128 ? -1.792 -9.226 2.414 1.00 96.62 12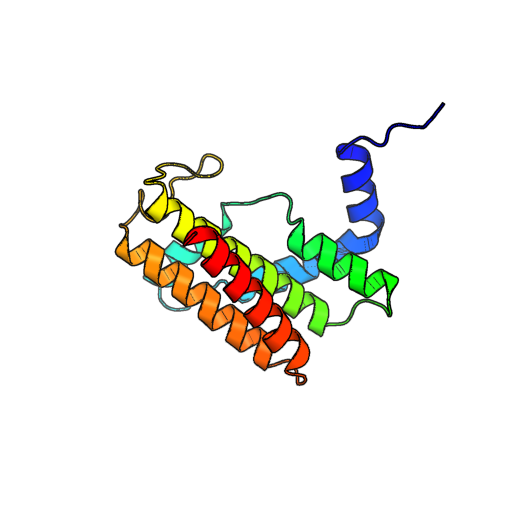8 PHE A N 1
ATOM 1004 C CA . PHE A 1 128 ? -2.732 -10.308 2.728 1.00 96.62 128 PHE A CA 1
ATOM 1005 C C . PHE A 1 128 ? -2.416 -11.001 4.054 1.00 96.62 128 PHE A C 1
ATOM 1007 O O . PHE A 1 128 ? -3.347 -11.315 4.802 1.00 96.62 128 PHE A O 1
ATOM 1014 N N . HIS A 1 129 ? -1.135 -11.201 4.377 1.00 96.12 129 HIS A N 1
ATOM 1015 C CA . HIS A 1 129 ? -0.716 -11.734 5.672 1.00 96.12 129 HIS A CA 1
ATOM 1016 C C . HIS A 1 129 ? -1.213 -10.853 6.827 1.00 96.12 129 HIS A C 1
ATOM 1018 O O . HIS A 1 129 ? -1.883 -11.347 7.739 1.00 96.12 129 HIS A O 1
ATOM 1024 N N . LEU A 1 130 ? -0.974 -9.541 6.745 1.00 96.12 130 LEU A N 1
ATOM 1025 C CA . LEU A 1 130 ? -1.433 -8.580 7.747 1.00 96.12 130 LEU A CA 1
ATOM 1026 C C . LEU A 1 130 ? -2.956 -8.569 7.866 1.00 96.12 130 LEU A C 1
ATOM 1028 O O . LEU A 1 130 ? -3.491 -8.682 8.967 1.00 96.12 130 LEU A O 1
ATOM 1032 N N . SER A 1 131 ? -3.672 -8.510 6.742 1.00 96.38 131 SER A N 1
ATOM 1033 C CA . SER A 1 131 ? -5.137 -8.523 6.752 1.00 96.38 131 SER A CA 1
ATOM 1034 C C . SER A 1 131 ? -5.710 -9.793 7.389 1.00 96.38 131 SER A C 1
ATOM 1036 O O . SER A 1 131 ? -6.670 -9.726 8.158 1.00 96.38 131 SER A O 1
ATOM 1038 N N . ALA A 1 132 ? -5.109 -10.952 7.111 1.00 95.19 132 ALA A N 1
ATOM 1039 C CA . ALA A 1 132 ? -5.529 -12.232 7.675 1.00 95.19 132 ALA A CA 1
ATOM 1040 C C . ALA A 1 132 ? -5.257 -12.351 9.186 1.00 95.19 132 ALA A C 1
ATOM 1042 O O . ALA A 1 132 ? -5.913 -13.146 9.858 1.00 95.19 132 ALA A O 1
ATOM 1043 N N . SER A 1 133 ? -4.336 -11.553 9.736 1.00 94.06 133 SER A N 1
ATOM 1044 C CA . SER A 1 133 ? -3.999 -11.580 11.165 1.00 94.06 133 SER A CA 1
ATOM 1045 C C . SER A 1 133 ? -5.022 -10.870 12.069 1.00 94.06 133 SER A C 1
ATOM 1047 O O . SER A 1 133 ? -5.006 -11.062 13.283 1.00 94.06 133 SER A O 1
ATOM 1049 N N . LEU A 1 134 ? -5.964 -10.101 11.503 1.00 92.00 134 LEU A N 1
ATOM 1050 C CA . LEU A 1 134 ? -6.912 -9.249 12.243 1.00 92.00 134 LEU A CA 1
ATOM 1051 C C . LEU A 1 134 ? -8.119 -9.980 12.866 1.00 92.00 134 LEU A C 1
ATOM 1053 O O . LEU A 1 134 ? -9.104 -9.347 13.243 1.00 92.00 134 LEU A O 1
ATOM 1057 N N . GLY A 1 135 ? -8.070 -11.308 12.988 1.00 83.12 135 GLY A N 1
ATOM 1058 C CA . GLY A 1 135 ? -9.085 -12.124 13.672 1.00 83.12 135 GLY A CA 1
ATOM 1059 C C . GLY A 1 135 ? -10.417 -12.305 12.925 1.00 83.12 135 GLY A C 1
ATOM 1060 O O . GLY A 1 135 ? -11.077 -13.323 13.119 1.00 83.12 135 GLY A O 1
ATOM 1061 N N . ASP A 1 136 ? -10.794 -11.383 12.031 1.00 85.12 136 ASP A N 1
ATOM 1062 C CA . ASP A 1 136 ? -11.909 -11.530 11.086 1.00 85.12 136 ASP A CA 1
ATOM 1063 C C . ASP A 1 136 ? -11.412 -11.489 9.634 1.00 85.12 136 ASP A C 1
ATOM 1065 O O . ASP A 1 136 ? -10.931 -10.475 9.125 1.00 85.12 136 ASP A O 1
ATOM 1069 N N . ALA A 1 137 ? -11.621 -12.594 8.921 1.00 91.69 137 ALA A N 1
ATOM 1070 C CA . ALA A 1 137 ? -11.269 -12.719 7.513 1.00 91.69 137 ALA A CA 1
ATOM 1071 C C . ALA A 1 137 ? -12.153 -11.878 6.566 1.00 91.69 137 ALA A C 1
ATOM 1073 O O . ALA A 1 137 ? -11.905 -11.866 5.361 1.00 91.69 137 ALA A O 1
ATOM 1074 N N . ARG A 1 138 ? -13.192 -11.178 7.046 1.00 93.38 138 ARG A N 1
ATOM 1075 C CA . ARG A 1 138 ? -14.058 -10.330 6.208 1.00 93.38 138 ARG A CA 1
ATOM 1076 C C . ARG A 1 138 ? -13.278 -9.253 5.465 1.00 93.38 138 ARG A C 1
ATOM 1078 O O . ARG A 1 138 ? -13.504 -9.094 4.267 1.00 93.38 138 ARG A O 1
ATOM 1085 N N . ALA A 1 139 ? -12.387 -8.537 6.149 1.00 92.44 139 ALA A N 1
ATOM 1086 C CA . ALA A 1 139 ? -11.590 -7.491 5.516 1.00 92.44 139 ALA A CA 1
ATOM 1087 C C . ALA A 1 139 ? -10.683 -8.087 4.430 1.00 92.44 139 ALA A C 1
ATOM 1089 O O . ALA A 1 139 ? -10.731 -7.641 3.287 1.00 92.44 139 ALA A O 1
ATOM 1090 N N . CYS A 1 140 ? -9.975 -9.172 4.755 1.00 95.88 140 CYS A N 1
ATOM 1091 C CA . CYS A 1 140 ? -9.126 -9.909 3.818 1.00 95.88 140 CYS A CA 1
ATOM 1092 C C . CYS A 1 140 ? -9.903 -10.384 2.575 1.00 95.88 140 CYS A C 1
ATOM 1094 O O . CYS A 1 140 ? -9.466 -10.169 1.448 1.00 95.88 140 CYS A O 1
ATOM 1096 N N . ARG A 1 141 ? -11.118 -10.930 2.749 1.00 97.00 141 ARG A N 1
ATOM 1097 C CA . ARG A 1 141 ? -11.990 -11.331 1.627 1.00 97.00 141 ARG A CA 1
ATOM 1098 C C . ARG A 1 141 ? -12.429 -10.156 0.750 1.00 97.00 141 ARG A C 1
ATOM 1100 O O . ARG A 1 141 ? -12.505 -10.309 -0.466 1.00 97.00 141 ARG A O 1
ATOM 1107 N N . LEU A 1 142 ? -12.768 -9.010 1.345 1.00 96.50 142 LEU A N 1
ATOM 1108 C CA . LEU A 1 142 ? -13.178 -7.817 0.593 1.00 96.50 142 LEU A CA 1
ATOM 1109 C C . LEU A 1 142 ? -12.008 -7.221 -0.187 1.00 96.50 142 LEU A C 1
ATOM 1111 O O . LEU A 1 142 ? -12.176 -6.870 -1.352 1.00 96.50 142 LEU A O 1
ATOM 1115 N N . ILE A 1 143 ? -10.833 -7.169 0.438 1.00 96.19 143 ILE A N 1
ATOM 1116 C CA . ILE A 1 143 ? -9.590 -6.743 -0.200 1.00 96.19 143 ILE A CA 1
ATOM 1117 C C . ILE A 1 143 ? -9.256 -7.671 -1.370 1.00 96.19 143 ILE A C 1
ATOM 1119 O O . ILE A 1 143 ? -9.083 -7.180 -2.477 1.00 96.19 143 ILE A O 1
ATOM 1123 N N . GLY A 1 144 ? -9.287 -8.992 -1.168 1.00 96.94 144 GLY A N 1
ATOM 1124 C CA . GLY A 1 144 ? -9.044 -9.973 -2.232 1.00 96.94 144 GLY A CA 1
ATOM 1125 C C . GLY A 1 144 ? -10.008 -9.847 -3.409 1.00 96.94 144 GLY A C 1
ATOM 1126 O O . GLY A 1 144 ? -9.610 -9.926 -4.567 1.00 96.94 144 GLY A O 1
ATOM 1127 N N . ARG A 1 145 ? -11.289 -9.577 -3.135 1.00 98.00 145 ARG A N 1
ATOM 1128 C CA . ARG A 1 145 ? -12.253 -9.289 -4.201 1.00 98.00 145 ARG A CA 1
ATOM 1129 C C . ARG A 1 145 ? -11.892 -8.010 -4.958 1.00 98.00 145 ARG A C 1
ATOM 1131 O O . ARG A 1 145 ? -11.958 -8.005 -6.180 1.00 98.00 145 ARG A O 1
ATOM 1138 N N . ALA A 1 146 ? -11.544 -6.937 -4.250 1.00 97.25 146 ALA A N 1
ATOM 1139 C CA . ALA A 1 146 ? -11.182 -5.670 -4.876 1.00 97.25 146 ALA A CA 1
ATOM 1140 C C . ALA A 1 146 ? -9.919 -5.802 -5.739 1.00 97.25 146 ALA A C 1
ATOM 1142 O O . ALA A 1 146 ? -9.894 -5.275 -6.845 1.00 97.25 146 ALA A O 1
ATOM 1143 N N . THR A 1 147 ? -8.906 -6.540 -5.280 1.00 96.81 147 THR A N 1
ATOM 1144 C CA . THR A 1 147 ? -7.677 -6.776 -6.049 1.00 96.81 147 THR A CA 1
ATOM 1145 C C . THR A 1 147 ? -7.930 -7.630 -7.284 1.00 96.81 147 THR A C 1
ATOM 1147 O O . THR A 1 147 ? -7.398 -7.309 -8.337 1.00 96.81 147 THR A O 1
ATOM 1150 N N . ASN A 1 148 ? -8.801 -8.645 -7.198 1.00 97.50 148 ASN A N 1
ATOM 1151 C CA . ASN A 1 148 ? -9.206 -9.411 -8.380 1.00 97.50 148 ASN A CA 1
ATOM 1152 C C . ASN A 1 148 ? -9.864 -8.510 -9.430 1.00 97.50 148 ASN A C 1
ATOM 1154 O O . ASN A 1 148 ? -9.513 -8.604 -10.596 1.00 97.50 148 ASN A O 1
ATOM 1158 N N . LEU A 1 149 ? -10.761 -7.606 -9.015 1.00 97.62 149 LEU A N 1
ATOM 1159 C CA . LEU A 1 149 ? -11.412 -6.663 -9.932 1.00 97.62 149 LEU A CA 1
ATOM 1160 C C . LEU A 1 149 ? -10.419 -5.693 -10.584 1.00 97.62 149 LEU A C 1
ATOM 1162 O O . LEU A 1 149 ? -10.596 -5.349 -11.747 1.00 97.62 149 LEU A O 1
ATOM 1166 N N . VAL A 1 150 ? -9.387 -5.252 -9.855 1.00 95.56 150 VAL A N 1
ATOM 1167 C CA . VAL A 1 150 ? -8.309 -4.439 -10.443 1.00 95.56 150 VAL A CA 1
ATOM 1168 C C . VAL A 1 150 ? -7.579 -5.246 -11.514 1.00 95.56 150 VAL A C 1
ATOM 1170 O O . VAL A 1 150 ? -7.501 -4.797 -12.648 1.00 95.56 150 VAL A O 1
ATOM 1173 N N . CYS A 1 151 ? -7.119 -6.459 -11.193 1.00 94.50 151 CYS A N 1
ATOM 1174 C CA . CYS A 1 151 ? -6.408 -7.303 -12.155 1.00 94.50 151 CYS A CA 1
ATOM 1175 C C . CYS A 1 151 ? -7.268 -7.677 -13.371 1.00 94.50 151 CYS A C 1
ATOM 1177 O O . CYS A 1 151 ? -6.765 -7.692 -14.486 1.00 94.50 151 CYS A O 1
ATOM 1179 N N . GLU A 1 152 ? -8.557 -7.968 -13.178 1.00 96.50 152 GLU A N 1
ATOM 1180 C CA . GLU A 1 152 ? -9.500 -8.196 -14.280 1.00 96.50 152 GLU A CA 1
ATOM 1181 C C . GLU A 1 152 ? -9.611 -6.964 -15.186 1.00 96.50 152 GLU A C 1
ATOM 1183 O O . GLU A 1 152 ? -9.663 -7.117 -16.403 1.00 96.50 152 GLU A O 1
ATOM 1188 N N . GLY A 1 153 ? -9.614 -5.758 -14.607 1.00 94.50 153 GLY A N 1
ATOM 1189 C CA . GLY A 1 153 ? -9.644 -4.500 -15.350 1.00 94.50 153 GLY A CA 1
ATOM 1190 C C . GLY A 1 153 ? -8.385 -4.240 -16.179 1.00 94.50 153 GLY A C 1
ATOM 1191 O O . GLY A 1 153 ? -8.506 -3.731 -17.283 1.00 94.50 153 GLY A O 1
ATOM 1192 N N . GLU A 1 154 ? -7.207 -4.628 -15.687 1.00 90.12 154 GLU A N 1
ATOM 1193 C CA . GLU A 1 154 ? -5.938 -4.484 -16.425 1.00 90.12 154 GLU A CA 1
ATOM 1194 C C . GLU A 1 154 ? -5.768 -5.524 -17.552 1.00 90.12 154 GLU A C 1
ATOM 1196 O O . GLU A 1 154 ? -4.944 -5.354 -18.448 1.00 90.12 154 GLU A O 1
ATOM 1201 N N . LEU A 1 155 ? -6.529 -6.626 -17.521 1.00 91.50 15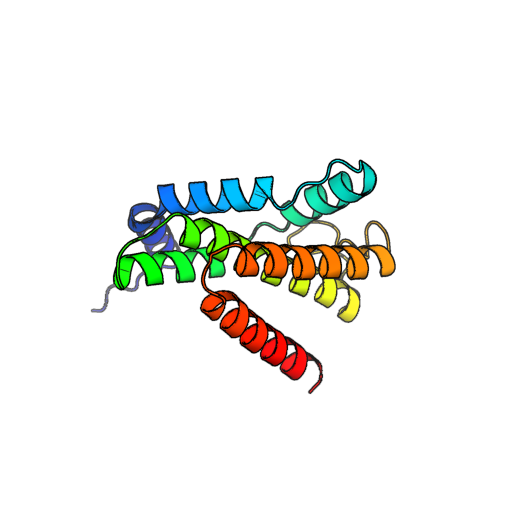5 LEU A N 1
ATOM 1202 C CA . LEU A 1 155 ? -6.478 -7.685 -18.538 1.00 91.50 155 LEU A CA 1
ATOM 1203 C C . LEU A 1 155 ? -7.461 -7.483 -19.706 1.00 91.50 155 LEU A C 1
ATOM 1205 O O . LEU A 1 155 ? -7.347 -8.201 -20.704 1.00 91.50 155 LEU A O 1
ATOM 1209 N N . ALA A 1 156 ? -8.449 -6.594 -19.561 1.00 79.81 156 ALA A N 1
ATOM 1210 C CA . ALA A 1 156 ? -9.580 -6.424 -20.480 1.00 79.81 156 ALA A CA 1
ATOM 1211 C C . ALA A 1 156 ? -9.408 -5.223 -21.420 1.00 79.81 156 ALA A C 1
ATOM 1213 O O . ALA A 1 156 ? -9.729 -5.388 -22.622 1.00 79.81 156 ALA A O 1
#